Protein AF-A0A6N2SGM9-F1 (afdb_monomer_lite)

Secondary structure (DSSP, 8-state):
------EEEEEEEEEEEEEESS--TTT---PPEEEEEEEEEEEETTEEEEEEEEEEEEE-TTT--EEEEPHHHHHHHHHHSEEE--GGGEEE---

pLDDT: mean 77.52, std 10.71, range [39.56, 89.25]

Foldseek 3Di:
DDPPPQKDKDKDKDWQAWEFAEADPQPRDRDTWTKIWIWIFIGGNNDRDDIDDTWIWTADPPRRFIWTADPVQSVVCNVVRYHYDYPVRTHGPDD

InterPro domains:
  IPR031493 Zinc-ribbon 15 [PF17032] (23-70)

Organism: NCBI:txid905011

Radius of gyration: 16.23 Å; chains: 1; bounding box: 55×32×27 Å

Structure (mmCIF, N/CA/C/O backbone):
data_AF-A0A6N2SGM9-F1
#
_entry.id   AF-A0A6N2SGM9-F1
#
loop_
_atom_site.group_PDB
_atom_site.id
_atom_site.type_symbol
_atom_site.label_atom_id
_atom_site.label_alt_id
_atom_site.label_comp_id
_atom_site.label_asym_id
_atom_site.label_entity_id
_atom_site.label_seq_id
_atom_site.pdbx_PDB_ins_code
_atom_site.Cartn_x
_atom_site.Cartn_y
_atom_site.Cartn_z
_atom_site.occupancy
_atom_site.B_iso_or_equiv
_atom_site.auth_seq_id
_atom_site.auth_comp_id
_atom_site.auth_asym_id
_atom_site.auth_atom_id
_atom_site.pdbx_PDB_model_num
ATOM 1 N N . MET A 1 1 ? -37.098 18.667 -9.576 1.00 39.56 1 MET A N 1
ATOM 2 C CA . MET A 1 1 ? -36.950 17.284 -10.071 1.00 39.56 1 MET A CA 1
ATOM 3 C C . MET A 1 1 ? -35.619 16.747 -9.564 1.00 39.56 1 MET A C 1
ATOM 5 O O . MET A 1 1 ? -34.597 17.334 -9.870 1.00 39.56 1 MET A O 1
ATOM 9 N N . PHE A 1 2 ? -35.697 15.735 -8.695 1.00 40.59 2 PHE A N 1
ATOM 10 C CA . PHE A 1 2 ? -34.663 14.783 -8.260 1.00 40.59 2 PHE A CA 1
ATOM 11 C C . PHE A 1 2 ? -33.233 15.295 -7.977 1.00 40.59 2 PHE A C 1
ATOM 13 O O . PHE A 1 2 ? -32.367 15.321 -8.843 1.00 40.59 2 PHE A O 1
ATOM 20 N N . PHE A 1 3 ? -32.980 15.572 -6.691 1.00 48.12 3 PHE A N 1
ATOM 21 C CA . PHE A 1 3 ? -31.664 15.685 -6.043 1.00 48.12 3 PHE A CA 1
ATOM 22 C C . PHE A 1 3 ? -30.930 14.324 -6.000 1.00 48.12 3 PHE A C 1
ATOM 24 O O . PHE A 1 3 ? -30.633 13.789 -4.935 1.00 48.12 3 PHE A O 1
ATOM 31 N N . VAL A 1 4 ? -30.654 13.727 -7.158 1.00 54.41 4 VAL A N 1
ATOM 32 C CA . VAL A 1 4 ? -29.860 12.493 -7.275 1.00 54.41 4 VAL A CA 1
ATOM 33 C C . VAL A 1 4 ? -28.502 12.882 -7.856 1.00 54.41 4 VAL A C 1
ATOM 35 O O . VAL A 1 4 ? -28.267 12.731 -9.047 1.00 54.41 4 VAL A O 1
ATOM 38 N N . GLY A 1 5 ? -27.632 13.494 -7.045 1.00 55.16 5 GLY A N 1
ATOM 39 C CA . GLY A 1 5 ? -26.340 13.973 -7.565 1.00 55.16 5 GLY A CA 1
ATOM 40 C C . GLY A 1 5 ? -25.312 14.517 -6.572 1.00 55.16 5 GLY A C 1
ATOM 41 O O . GLY A 1 5 ? -24.326 15.090 -7.009 1.00 55.16 5 GLY A O 1
ATOM 42 N N . LEU A 1 6 ? -25.505 14.380 -5.255 1.00 65.00 6 LEU A N 1
ATOM 43 C CA . LEU A 1 6 ? -24.595 14.984 -4.263 1.00 65.00 6 LEU A CA 1
ATOM 44 C C . LEU A 1 6 ? -23.697 13.987 -3.523 1.00 65.00 6 LEU A C 1
ATOM 46 O O . LEU A 1 6 ? -22.991 14.381 -2.598 1.00 65.00 6 LEU A O 1
ATOM 50 N N . ALA A 1 7 ? -23.716 12.718 -3.928 1.00 62.81 7 ALA A N 1
ATOM 51 C CA . ALA A 1 7 ? -22.784 11.694 -3.472 1.00 62.81 7 ALA A CA 1
ATOM 52 C C . ALA A 1 7 ? -21.666 11.519 -4.508 1.00 62.81 7 ALA A C 1
ATOM 54 O O . ALA A 1 7 ? -21.944 11.157 -5.650 1.00 62.81 7 ALA A O 1
ATOM 55 N N . GLY A 1 8 ? -20.420 11.766 -4.108 1.00 69.56 8 GLY A N 1
ATOM 56 C CA . GLY A 1 8 ? -19.219 11.545 -4.910 1.00 69.56 8 GLY A CA 1
ATOM 57 C C . GLY A 1 8 ? -18.256 10.593 -4.204 1.00 69.56 8 GLY A C 1
ATOM 58 O O . GLY A 1 8 ? -18.129 10.618 -2.978 1.00 69.56 8 GLY A O 1
ATOM 59 N N . ILE A 1 9 ? -17.582 9.746 -4.979 1.00 78.38 9 ILE A N 1
ATOM 60 C CA . ILE A 1 9 ? -16.465 8.925 -4.505 1.00 78.38 9 ILE A CA 1
ATOM 61 C C . ILE A 1 9 ? -15.193 9.578 -5.031 1.00 78.38 9 ILE A C 1
ATOM 63 O O . ILE A 1 9 ? -15.024 9.681 -6.243 1.00 78.38 9 ILE A O 1
ATOM 67 N N . ASP A 1 10 ? -14.323 10.012 -4.126 1.00 79.81 10 ASP A N 1
ATOM 68 C CA . ASP A 1 10 ? -13.014 10.563 -4.470 1.00 79.81 10 ASP A CA 1
ATOM 69 C C . ASP A 1 10 ? -11.926 9.544 -4.131 1.00 79.81 10 ASP A C 1
ATOM 71 O O . ASP A 1 10 ? -11.906 9.011 -3.020 1.00 79.81 10 ASP A O 1
ATOM 75 N N . GLY A 1 11 ? -11.061 9.234 -5.095 1.00 82.25 11 GLY A N 1
ATOM 76 C CA . GLY A 1 11 ? -9.917 8.348 -4.896 1.00 82.25 11 GLY A CA 1
ATOM 77 C C . GLY A 1 11 ? -8.679 9.171 -4.578 1.00 82.25 11 GLY A C 1
ATOM 78 O O . GLY A 1 11 ? -8.181 9.890 -5.444 1.00 82.25 11 GLY A O 1
ATOM 79 N N . LYS A 1 12 ? -8.155 9.042 -3.359 1.00 83.25 12 LYS A N 1
ATOM 80 C CA . LYS A 1 12 ? -6.974 9.776 -2.911 1.00 83.25 12 LYS A CA 1
ATOM 81 C C . LYS A 1 12 ? -5.786 8.845 -2.712 1.00 83.25 12 LYS A C 1
ATOM 83 O O . LYS A 1 12 ? -5.927 7.739 -2.195 1.00 83.25 12 LYS A O 1
ATOM 88 N N . VAL A 1 13 ? -4.607 9.325 -3.109 1.00 87.38 13 VAL A N 1
ATOM 89 C CA . VAL A 1 13 ? -3.327 8.640 -2.918 1.00 87.38 13 VAL A CA 1
ATOM 90 C C . VAL A 1 13 ? -2.453 9.485 -2.002 1.00 87.38 13 VAL A C 1
ATOM 92 O O . VAL A 1 13 ? -2.108 10.610 -2.351 1.00 87.38 13 VAL A O 1
ATOM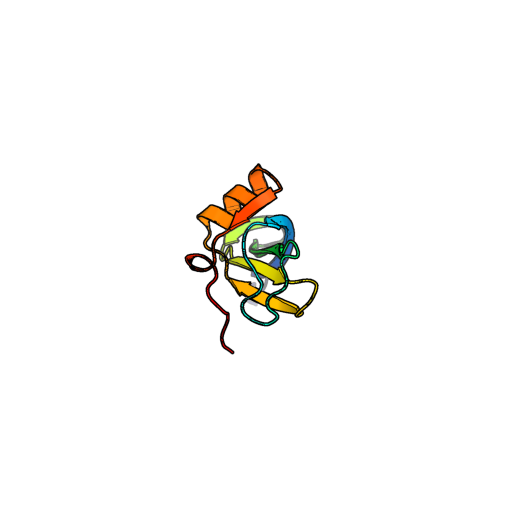 95 N N . ASP A 1 14 ? -2.096 8.945 -0.842 1.00 86.12 14 ASP A N 1
ATOM 96 C CA . ASP A 1 14 ? -1.170 9.569 0.101 1.00 86.12 14 ASP A CA 1
ATOM 97 C C . ASP A 1 14 ? 0.111 8.732 0.202 1.00 86.12 14 ASP A C 1
ATOM 99 O O . ASP A 1 14 ? 0.087 7.502 0.141 1.00 86.12 14 ASP A O 1
ATOM 103 N N . TYR A 1 15 ? 1.255 9.398 0.334 1.00 85.88 15 TYR A N 1
ATOM 104 C CA . TYR A 1 15 ? 2.533 8.730 0.558 1.00 85.88 15 TYR A CA 1
ATOM 105 C C . TYR A 1 15 ? 2.689 8.379 2.038 1.00 85.88 15 TYR A C 1
ATOM 107 O O . TYR A 1 15 ? 2.570 9.255 2.893 1.00 85.88 15 TYR A O 1
ATOM 115 N N . CYS A 1 16 ? 2.975 7.113 2.335 1.00 82.62 16 CYS A N 1
ATOM 116 C CA . CYS A 1 16 ? 2.963 6.595 3.705 1.00 82.62 16 CYS A CA 1
ATOM 117 C C . CYS A 1 16 ? 4.353 6.336 4.262 1.00 82.62 16 CYS A C 1
ATOM 119 O O . CYS A 1 16 ? 4.545 6.413 5.468 1.00 82.62 16 CYS A O 1
ATOM 121 N N . GLY A 1 17 ? 5.327 6.047 3.402 1.00 87.12 17 GLY A N 1
ATOM 122 C CA . GLY A 1 17 ? 6.677 5.761 3.855 1.00 87.12 17 GLY A CA 1
ATOM 123 C C . GLY A 1 17 ? 7.450 4.886 2.889 1.00 87.12 17 GLY A C 1
ATOM 124 O O . GLY A 1 17 ? 7.127 4.780 1.704 1.00 87.12 17 GLY A O 1
ATOM 125 N N . ILE A 1 18 ? 8.493 4.257 3.417 1.00 87.06 18 ILE A N 1
ATOM 126 C CA . ILE A 1 18 ? 9.369 3.363 2.666 1.00 87.06 18 ILE A CA 1
ATOM 127 C C . ILE A 1 18 ? 9.356 1.959 3.253 1.00 87.06 18 ILE A C 1
ATOM 129 O O . ILE A 1 18 ? 9.452 1.767 4.461 1.00 87.06 18 ILE A O 1
ATOM 133 N N . ALA A 1 19 ? 9.310 0.959 2.386 1.00 83.81 19 ALA A N 1
ATOM 134 C CA . ALA A 1 19 ? 9.429 -0.431 2.778 1.00 83.81 19 ALA A CA 1
ATOM 135 C C . ALA A 1 19 ? 10.789 -0.987 2.337 1.00 83.81 19 ALA A C 1
ATOM 137 O O . ALA A 1 19 ? 11.174 -0.891 1.173 1.00 83.81 19 ALA A O 1
ATOM 138 N N . LYS A 1 20 ? 11.555 -1.529 3.281 1.00 82.62 20 LYS A N 1
ATOM 139 C CA . LYS A 1 20 ? 12.904 -2.081 3.082 1.00 82.62 20 LYS A CA 1
ATOM 140 C C . LYS A 1 20 ? 12.903 -3.579 3.382 1.00 82.62 20 LYS A C 1
ATOM 142 O O . LYS A 1 20 ? 11.943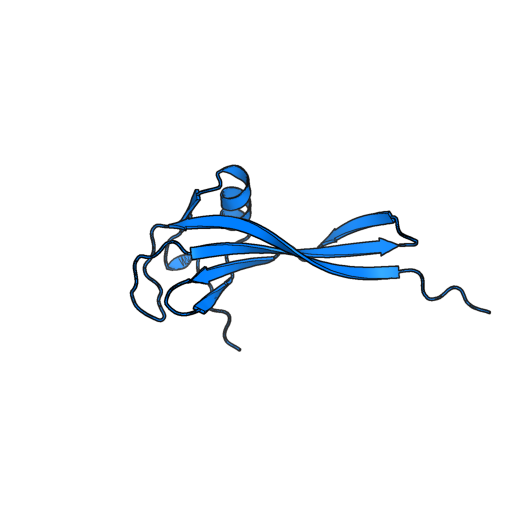 -4.101 3.930 1.00 82.62 20 LYS A O 1
ATOM 147 N N . GLY A 1 21 ? 13.985 -4.274 3.046 1.00 75.94 21 GLY A N 1
ATOM 148 C CA . GLY A 1 21 ? 14.207 -5.652 3.505 1.00 75.94 21 GLY A CA 1
ATOM 149 C C . GLY A 1 21 ? 13.884 -6.765 2.508 1.00 75.94 21 GLY A C 1
ATOM 150 O O . GLY A 1 21 ? 14.198 -7.917 2.793 1.00 75.94 21 GLY A O 1
ATOM 151 N N . CYS A 1 22 ? 13.361 -6.453 1.318 1.00 77.50 22 CYS A N 1
ATOM 152 C CA . CYS A 1 22 ? 13.230 -7.427 0.232 1.00 77.50 22 CYS A CA 1
ATOM 153 C C . CYS A 1 22 ? 13.869 -6.929 -1.069 1.00 77.50 22 CYS A C 1
ATOM 155 O O . CYS A 1 22 ? 13.960 -5.728 -1.312 1.00 77.50 22 CYS A O 1
ATOM 157 N N . SER A 1 23 ? 14.291 -7.856 -1.929 1.00 78.38 23 SER A N 1
ATOM 158 C CA . SER A 1 23 ? 14.704 -7.542 -3.299 1.00 78.38 23 SER A CA 1
ATOM 159 C C . SER A 1 23 ? 13.487 -7.458 -4.235 1.00 78.38 23 SER A C 1
ATOM 161 O O . SER A 1 23 ? 12.568 -8.269 -4.106 1.00 78.38 23 SER A O 1
ATOM 163 N N . CYS A 1 24 ? 13.461 -6.502 -5.183 1.00 77.12 24 CYS A N 1
ATOM 164 C CA . CYS A 1 24 ? 12.407 -6.409 -6.219 1.00 77.12 24 CYS A CA 1
ATOM 165 C C . CYS A 1 24 ? 12.331 -7.745 -6.966 1.00 77.12 24 CYS A C 1
ATOM 167 O O . CYS A 1 24 ? 13.307 -8.106 -7.619 1.00 77.12 24 CYS A O 1
ATOM 169 N N . PRO A 1 25 ? 11.205 -8.485 -6.936 1.00 71.88 25 PRO A N 1
ATOM 170 C CA . PRO A 1 25 ? 11.100 -9.715 -7.713 1.00 71.88 25 PRO A CA 1
ATOM 171 C C . PRO A 1 25 ? 11.166 -9.457 -9.228 1.00 71.88 25 PRO A C 1
ATOM 173 O O . PRO A 1 25 ? 11.491 -10.380 -9.966 1.00 71.88 25 PRO A O 1
ATOM 176 N N . GLY A 1 26 ? 10.917 -8.219 -9.679 1.00 75.62 26 GLY A N 1
ATOM 177 C CA . GLY A 1 26 ? 11.062 -7.797 -11.075 1.00 75.62 26 GLY A CA 1
ATOM 178 C C . GLY A 1 26 ? 12.492 -7.461 -11.535 1.00 75.62 26 GLY A C 1
ATOM 179 O O . GLY A 1 26 ? 12.822 -7.763 -12.674 1.00 75.62 26 GLY A O 1
ATOM 180 N N . CYS A 1 27 ? 13.351 -6.857 -10.699 1.00 79.81 27 CYS A N 1
ATOM 181 C CA . CYS A 1 27 ? 14.719 -6.462 -11.105 1.00 79.81 27 CYS A CA 1
ATOM 182 C C . CYS A 1 27 ? 15.855 -6.955 -10.200 1.00 79.81 27 CYS A C 1
ATOM 184 O O . CYS A 1 27 ? 17.017 -6.700 -10.492 1.00 79.81 27 CYS A O 1
ATOM 186 N N . GLY A 1 28 ? 15.549 -7.611 -9.083 1.00 75.81 28 GLY A N 1
ATOM 187 C CA . GLY A 1 28 ? 16.529 -8.073 -8.098 1.00 75.81 28 GLY A CA 1
ATOM 188 C C . GLY A 1 28 ? 17.159 -6.976 -7.231 1.00 75.81 28 GLY A C 1
ATOM 189 O O . GLY A 1 28 ? 17.931 -7.298 -6.332 1.00 75.81 28 GLY A O 1
ATOM 190 N N . GLY A 1 29 ? 16.833 -5.697 -7.451 1.00 77.44 29 GLY A N 1
ATOM 191 C CA . GLY A 1 29 ? 17.391 -4.575 -6.691 1.00 77.44 29 GLY A CA 1
ATOM 192 C C . GLY A 1 29 ? 16.976 -4.576 -5.215 1.00 77.44 29 GLY A C 1
ATOM 193 O O . GLY A 1 29 ? 15.848 -4.942 -4.891 1.00 77.44 29 GLY A O 1
ATOM 194 N N . GLN A 1 30 ? 17.878 -4.143 -4.327 1.00 77.06 30 GLN A N 1
ATOM 195 C CA . GLN A 1 30 ? 17.658 -4.018 -2.873 1.00 77.06 30 GLN A CA 1
ATOM 196 C C . GLN A 1 30 ? 17.189 -2.611 -2.449 1.00 77.06 30 GLN A C 1
ATOM 198 O O . GLN A 1 30 ? 17.288 -2.234 -1.280 1.00 77.06 30 GLN A O 1
ATOM 203 N N . SER A 1 31 ? 16.714 -1.800 -3.396 1.00 79.56 31 SER A N 1
ATOM 204 C CA . SER A 1 31 ? 16.244 -0.445 -3.110 1.00 79.56 31 SER A CA 1
ATOM 205 C C . SER A 1 31 ? 14.996 -0.448 -2.215 1.00 79.56 31 SER A C 1
ATOM 207 O O . SER A 1 31 ? 14.135 -1.312 -2.399 1.00 79.56 31 SER A O 1
ATOM 209 N N . PRO A 1 32 ? 14.836 0.547 -1.321 1.00 82.31 32 PRO A N 1
ATOM 210 C CA . PRO A 1 32 ? 13.582 0.757 -0.603 1.00 82.31 32 PRO A CA 1
ATOM 211 C C . PRO A 1 32 ? 12.422 0.970 -1.582 1.00 82.31 32 PRO A C 1
ATOM 213 O O . PRO A 1 32 ? 12.538 1.738 -2.536 1.00 82.31 32 PRO A O 1
ATOM 216 N N . PHE A 1 33 ? 11.296 0.317 -1.327 1.00 85.50 33 PHE A N 1
ATOM 217 C CA . PHE A 1 33 ? 10.042 0.537 -2.036 1.00 85.50 33 PHE A CA 1
ATOM 218 C C . PHE A 1 33 ? 9.334 1.752 -1.451 1.00 85.50 33 PHE A C 1
ATOM 220 O O . PHE A 1 33 ? 9.322 1.946 -0.239 1.00 85.50 33 PHE A O 1
ATOM 227 N N . HIS A 1 34 ? 8.709 2.546 -2.305 1.00 88.81 34 HIS A N 1
ATOM 228 C CA . HIS A 1 34 ? 7.847 3.649 -1.912 1.00 88.81 34 HIS A CA 1
ATOM 229 C C . HIS A 1 34 ? 6.441 3.122 -1.641 1.00 88.81 34 HIS A C 1
ATOM 231 O O . HIS A 1 34 ? 5.813 2.559 -2.534 1.00 88.81 34 HIS A O 1
ATOM 237 N N . VAL A 1 35 ? 5.946 3.291 -0.417 1.00 89.06 35 VAL A N 1
ATOM 238 C CA . VAL A 1 35 ? 4.603 2.855 -0.024 1.00 89.06 35 VAL A CA 1
ATOM 239 C C . VAL A 1 35 ? 3.639 4.025 -0.151 1.00 89.06 35 VAL A C 1
ATOM 241 O O . VAL A 1 35 ? 3.836 5.086 0.442 1.00 89.06 35 VAL A O 1
ATOM 244 N N . SER A 1 36 ? 2.576 3.807 -0.913 1.00 88.19 36 SER A N 1
ATOM 245 C CA . SER A 1 36 ? 1.469 4.737 -1.097 1.00 88.19 36 SER A CA 1
ATOM 246 C C . SER A 1 36 ? 0.167 4.089 -0.637 1.00 88.19 36 SER A C 1
ATOM 248 O O . SER A 1 36 ? -0.102 2.931 -0.950 1.00 88.19 36 SER A O 1
ATOM 250 N N . LYS A 1 37 ? -0.641 4.827 0.115 1.00 89.25 37 LYS A N 1
ATOM 251 C CA . LYS A 1 37 ? -1.994 4.439 0.502 1.00 89.25 37 LYS A CA 1
ATOM 252 C C . LYS A 1 37 ? -2.967 5.045 -0.485 1.00 89.25 37 LYS A C 1
ATOM 254 O O . LYS A 1 37 ? -3.043 6.263 -0.620 1.00 89.25 37 LYS A O 1
ATOM 259 N N . GLN A 1 38 ? -3.741 4.193 -1.127 1.00 88.06 38 GLN A N 1
ATOM 260 C CA . GLN A 1 38 ? -4.887 4.579 -1.927 1.00 88.06 38 GLN A CA 1
ATOM 261 C C . GLN A 1 38 ? -6.139 4.334 -1.098 1.00 88.06 38 GLN A C 1
ATOM 263 O O . GLN A 1 38 ? -6.286 3.279 -0.487 1.00 88.06 38 GLN A O 1
ATOM 268 N N . TYR A 1 39 ? -7.022 5.316 -1.019 1.00 87.19 39 TYR A N 1
ATOM 269 C CA . TYR A 1 39 ? -8.289 5.163 -0.322 1.00 87.19 39 TYR A CA 1
ATOM 270 C C . TYR A 1 39 ? -9.362 5.982 -0.996 1.00 87.19 39 TYR A C 1
ATOM 272 O O . TYR A 1 39 ? -9.109 7.067 -1.519 1.00 87.19 39 TYR A O 1
ATOM 280 N N . ASN A 1 40 ? -10.582 5.474 -0.907 1.00 85.00 40 ASN A N 1
ATOM 281 C CA . ASN A 1 40 ? -11.736 6.181 -1.404 1.00 85.00 40 ASN A CA 1
ATOM 282 C C . ASN A 1 40 ? -12.411 6.918 -0.249 1.00 85.00 40 ASN A C 1
ATOM 284 O O . ASN A 1 40 ? -12.694 6.351 0.809 1.00 85.00 40 ASN A O 1
ATOM 288 N N . CYS A 1 41 ? -12.672 8.202 -0.445 1.00 82.44 41 CYS A N 1
ATOM 289 C CA . CYS A 1 41 ? -13.467 9.026 0.449 1.00 82.44 41 CYS A CA 1
ATOM 290 C C . CYS A 1 41 ? -14.864 9.197 -0.131 1.00 82.44 41 CYS A C 1
ATOM 292 O O . CYS A 1 41 ? -15.028 9.643 -1.266 1.00 82.44 41 CYS A O 1
ATOM 294 N N . PHE A 1 42 ? -15.883 8.871 0.662 1.00 81.00 42 PHE A N 1
ATOM 295 C CA . PHE A 1 42 ? -17.264 9.140 0.288 1.00 81.00 42 PHE A CA 1
ATOM 296 C C . PHE A 1 42 ? -17.602 10.555 0.728 1.00 81.00 42 PHE A C 1
ATOM 298 O O . PHE A 1 42 ? -17.645 10.837 1.930 1.00 81.00 42 PHE A O 1
ATOM 305 N N . HIS A 1 43 ? -17.842 11.432 -0.235 1.00 73.25 43 HIS A N 1
ATOM 306 C CA . HIS A 1 43 ? -18.288 12.791 0.015 1.00 73.25 43 HIS A CA 1
ATOM 307 C C . HIS A 1 43 ? -19.777 12.885 -0.293 1.00 73.25 43 HIS A C 1
ATOM 309 O O . HIS A 1 43 ? -20.201 12.631 -1.418 1.00 73.25 43 HIS A O 1
ATOM 315 N N . LEU A 1 44 ? -20.573 13.269 0.704 1.00 75.25 44 LEU A N 1
ATOM 316 C CA . LEU A 1 44 ? -21.982 13.594 0.514 1.00 75.25 44 LEU A CA 1
ATOM 317 C C . LEU A 1 44 ? -22.152 15.076 0.817 1.00 75.25 44 LEU A C 1
ATOM 319 O O . LEU A 1 44 ? -21.848 15.506 1.930 1.00 75.25 44 LEU A O 1
ATOM 323 N N . PHE A 1 45 ? -22.611 15.861 -0.160 1.00 71.50 45 PHE A N 1
ATOM 324 C CA . PHE A 1 45 ? -22.864 17.292 0.047 1.00 71.50 45 PHE A CA 1
ATOM 325 C C . PHE A 1 45 ? -21.633 18.041 0.609 1.00 71.50 45 PHE A C 1
ATOM 327 O O . PHE A 1 45 ? -21.776 18.890 1.482 1.00 71.50 45 PHE A O 1
ATOM 334 N N . PHE A 1 46 ? -20.421 17.721 0.130 1.00 63.44 46 PHE A N 1
ATOM 335 C CA . PHE A 1 46 ? -19.129 18.286 0.577 1.00 63.44 46 PHE A CA 1
ATOM 336 C C . PHE A 1 46 ? -18.530 17.758 1.898 1.00 63.44 46 PHE A C 1
ATOM 338 O O . PHE A 1 46 ? -17.335 17.961 2.116 1.00 63.44 46 PHE A O 1
ATOM 345 N N . LEU A 1 47 ? -19.262 17.041 2.758 1.00 68.19 47 LEU A N 1
ATOM 346 C CA . LEU A 1 47 ? -18.680 16.484 3.991 1.00 68.19 47 LEU A CA 1
ATOM 347 C C . LEU A 1 47 ? -18.079 15.083 3.735 1.00 68.19 47 LEU A C 1
ATOM 349 O O . LEU A 1 47 ? -18.798 14.208 3.241 1.00 68.19 47 LEU A O 1
ATOM 353 N N . PRO A 1 48 ? -16.789 14.833 4.064 1.00 65.25 48 PRO A N 1
ATOM 354 C CA . PRO A 1 48 ? -16.213 13.489 4.019 1.00 65.25 48 PRO A CA 1
ATOM 355 C C . PRO A 1 48 ? -16.885 12.620 5.085 1.00 65.25 48 PRO A C 1
ATOM 357 O O . PRO A 1 48 ? -16.647 12.796 6.277 1.00 65.25 48 PRO A O 1
ATOM 360 N N . LEU A 1 49 ? -17.735 11.683 4.667 1.00 73.19 49 LEU A N 1
ATOM 361 C CA . LEU A 1 49 ? -18.468 10.821 5.595 1.00 73.19 49 LEU A CA 1
ATOM 362 C C . LEU A 1 49 ? -17.624 9.635 6.050 1.00 73.19 49 LEU A C 1
ATOM 364 O O . LEU A 1 49 ? -17.607 9.294 7.232 1.00 73.19 49 LEU A O 1
ATOM 368 N N . LYS A 1 50 ? -16.945 8.964 5.114 1.00 76.25 50 LYS A N 1
ATOM 369 C CA . LYS A 1 50 ? -16.209 7.738 5.433 1.00 76.25 50 LYS A CA 1
ATOM 370 C C . LYS A 1 50 ? -15.099 7.456 4.429 1.00 76.25 50 LYS A C 1
ATOM 372 O O . LYS A 1 50 ? -15.295 7.629 3.228 1.00 76.25 50 LYS A O 1
ATOM 377 N N . LYS A 1 51 ? -13.955 6.986 4.937 1.00 80.31 51 LYS A N 1
ATOM 378 C CA . LYS A 1 51 ? -12.863 6.406 4.144 1.00 80.31 51 LYS A CA 1
ATOM 379 C C . LYS A 1 51 ? -13.104 4.902 4.013 1.00 80.31 51 LYS A C 1
ATOM 381 O O . LYS A 1 51 ? -13.359 4.242 5.019 1.00 80.31 51 LYS A O 1
ATOM 386 N N . PHE A 1 52 ? -13.062 4.372 2.800 1.00 79.62 52 PHE A N 1
ATOM 387 C CA . PHE A 1 52 ? -13.316 2.966 2.481 1.00 79.62 52 PHE A CA 1
ATOM 388 C C . PHE A 1 52 ? -12.428 2.539 1.298 1.00 79.62 52 PHE A C 1
ATOM 390 O O . PHE A 1 52 ? -11.841 3.395 0.644 1.00 79.62 52 PHE A O 1
ATOM 397 N N . HIS A 1 53 ? -12.261 1.233 1.060 1.00 82.06 53 HIS A N 1
ATOM 398 C CA . HIS A 1 53 ? -11.282 0.698 0.091 1.00 82.06 53 HIS A CA 1
ATOM 399 C C . HIS A 1 53 ? -9.853 1.212 0.318 1.00 82.06 53 HIS A C 1
ATOM 401 O O . HIS A 1 53 ? -9.265 1.842 -0.553 1.00 82.06 53 HIS A O 1
ATOM 407 N N . ILE A 1 54 ? -9.298 0.984 1.510 1.00 83.44 54 ILE A N 1
ATOM 408 C CA . ILE A 1 54 ? -7.895 1.318 1.775 1.00 83.44 54 ILE A CA 1
ATOM 409 C C . ILE A 1 54 ? -7.020 0.211 1.183 1.00 83.44 54 ILE A C 1
ATOM 411 O O . ILE A 1 54 ? -7.060 -0.922 1.659 1.00 83.44 54 ILE A O 1
ATOM 415 N N . HIS A 1 55 ? -6.223 0.558 0.181 1.00 87.50 55 HIS A N 1
ATOM 416 C CA . HIS A 1 55 ? -5.232 -0.305 -0.449 1.00 87.50 55 HIS A CA 1
ATOM 417 C C . HIS A 1 55 ? -3.843 0.298 -0.261 1.00 87.50 55 HIS A C 1
ATOM 419 O O . HIS A 1 55 ? -3.657 1.510 -0.371 1.00 87.50 55 HIS A O 1
ATOM 425 N N . TYR A 1 56 ? -2.852 -0.546 0.004 1.00 87.56 56 TYR A N 1
ATOM 426 C CA . TYR A 1 56 ? -1.463 -0.119 0.120 1.00 87.56 56 TYR A CA 1
ATOM 427 C C . TYR A 1 56 ? -0.692 -0.625 -1.093 1.00 87.56 56 TYR A C 1
ATOM 429 O O . TYR A 1 56 ? -0.583 -1.828 -1.314 1.00 87.56 56 TYR A O 1
ATOM 437 N N . ALA A 1 57 ? -0.162 0.298 -1.886 1.00 87.44 57 ALA A N 1
ATOM 438 C CA . ALA A 1 57 ? 0.641 0.003 -3.060 1.00 87.44 57 ALA A CA 1
ATOM 439 C C . ALA A 1 57 ? 2.108 0.334 -2.778 1.00 87.44 57 ALA A C 1
ATOM 441 O O . ALA A 1 57 ? 2.453 1.477 -2.469 1.00 87.44 57 ALA A O 1
ATOM 442 N N . ALA A 1 58 ? 2.976 -0.664 -2.913 1.00 86.94 58 ALA A N 1
ATOM 443 C CA . ALA A 1 58 ? 4.419 -0.517 -2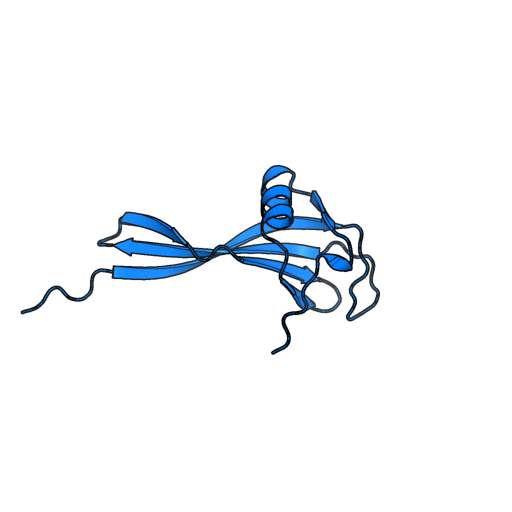.843 1.00 86.94 58 ALA A CA 1
ATOM 444 C C . ALA A 1 58 ? 5.007 -0.451 -4.256 1.00 86.94 58 ALA A C 1
ATOM 446 O O . ALA A 1 58 ? 4.911 -1.401 -5.032 1.00 86.94 58 ALA A O 1
ATOM 447 N N . VAL A 1 59 ? 5.636 0.673 -4.584 1.00 87.38 59 VAL A N 1
ATOM 448 C CA . VAL A 1 59 ? 6.250 0.933 -5.886 1.00 87.38 59 VAL A CA 1
ATOM 449 C C . VAL A 1 59 ? 7.761 0.894 -5.746 1.00 87.38 59 VAL A C 1
ATOM 451 O O . VAL A 1 59 ? 8.346 1.585 -4.912 1.00 87.38 59 VAL A O 1
ATOM 454 N N . CYS A 1 60 ? 8.422 0.094 -6.573 1.00 84.94 60 CYS A N 1
ATOM 455 C CA . CYS A 1 60 ? 9.877 0.082 -6.591 1.00 84.94 60 CYS A CA 1
ATOM 456 C C . CYS A 1 60 ? 10.428 1.219 -7.471 1.00 84.94 60 CYS A C 1
ATOM 458 O O . CYS A 1 60 ? 10.053 1.291 -8.643 1.00 84.94 60 CYS A O 1
ATOM 460 N N . PRO A 1 61 ? 11.368 2.048 -6.983 1.00 83.62 61 PRO A N 1
ATOM 461 C CA . PRO A 1 61 ? 11.940 3.142 -7.772 1.00 83.62 61 PRO A CA 1
ATOM 462 C C . PRO A 1 61 ? 12.824 2.668 -8.939 1.00 83.62 61 PRO A C 1
ATOM 464 O O . PRO A 1 61 ? 12.947 3.378 -9.928 1.00 83.62 61 PRO A O 1
ATOM 467 N N . GLN A 1 62 ? 13.425 1.472 -8.860 1.00 83.44 62 GLN A N 1
ATOM 468 C CA . GLN A 1 62 ? 14.288 0.940 -9.929 1.00 83.44 62 GLN A CA 1
ATOM 469 C C . GLN A 1 62 ? 13.509 0.302 -11.084 1.00 83.44 62 GLN A C 1
ATOM 471 O O . GLN A 1 62 ? 13.830 0.526 -12.245 1.00 83.44 62 GLN A O 1
ATOM 476 N N . CYS A 1 63 ? 12.539 -0.557 -10.766 1.00 83.50 63 CYS A N 1
ATOM 477 C CA . CYS A 1 63 ? 11.808 -1.371 -11.745 1.00 83.50 63 CYS A CA 1
ATOM 478 C C . CYS A 1 63 ? 10.425 -0.789 -12.091 1.00 83.50 63 CYS A C 1
ATOM 480 O O . CYS A 1 63 ? 9.735 -1.364 -12.926 1.00 83.50 63 CYS A O 1
ATOM 482 N N . ALA A 1 64 ? 9.988 0.284 -11.412 1.00 83.88 64 ALA A N 1
ATOM 483 C CA . ALA A 1 64 ? 8.630 0.845 -11.476 1.00 83.88 64 ALA A CA 1
ATOM 484 C C . ALA A 1 64 ? 7.507 -0.199 -11.283 1.00 83.88 64 ALA A C 1
ATOM 486 O O . ALA A 1 64 ? 6.355 0.031 -11.645 1.00 83.88 64 ALA A O 1
ATOM 487 N N . SER A 1 65 ? 7.840 -1.362 -10.713 1.00 82.69 65 SER A N 1
ATOM 488 C CA . SER A 1 65 ? 6.872 -2.425 -10.460 1.00 82.69 65 SER A CA 1
ATOM 489 C C . SER A 1 65 ? 6.067 -2.108 -9.208 1.00 82.69 65 SER A C 1
ATOM 491 O O . SER A 1 65 ? 6.601 -1.586 -8.225 1.00 82.69 65 SER A O 1
ATOM 493 N N . ILE A 1 66 ? 4.775 -2.406 -9.293 1.00 85.88 66 ILE A N 1
ATOM 494 C CA . ILE A 1 66 ? 3.771 -2.088 -8.286 1.00 85.88 66 ILE A CA 1
ATOM 495 C C . ILE A 1 66 ? 3.347 -3.402 -7.638 1.00 85.88 66 ILE A C 1
ATOM 497 O O . ILE A 1 66 ? 2.945 -4.342 -8.326 1.00 85.88 66 ILE A O 1
ATOM 501 N N . TYR A 1 67 ? 3.439 -3.456 -6.318 1.00 84.38 67 TYR A N 1
ATOM 502 C CA . TYR A 1 67 ? 3.012 -4.590 -5.510 1.00 84.38 67 TYR A CA 1
ATOM 503 C C . TYR A 1 67 ? 1.924 -4.140 -4.557 1.00 84.38 67 TYR A C 1
ATOM 505 O O . TYR A 1 67 ? 1.989 -3.038 -4.010 1.00 84.38 67 TYR A O 1
ATOM 513 N N . GLU A 1 68 ? 0.939 -5.000 -4.346 1.00 84.12 68 GLU A N 1
ATOM 514 C CA . GLU A 1 68 ? -0.043 -4.782 -3.298 1.00 84.12 68 GLU A CA 1
ATOM 515 C C . GLU A 1 68 ? 0.541 -5.285 -1.979 1.00 84.12 68 GLU A C 1
ATOM 517 O O . GLU A 1 68 ? 1.092 -6.389 -1.895 1.00 84.12 68 GLU A O 1
ATOM 522 N N . LEU A 1 69 ? 0.480 -4.425 -0.969 1.00 84.94 69 LEU A N 1
ATOM 523 C CA . LEU A 1 69 ? 0.968 -4.690 0.370 1.00 84.94 69 LEU A CA 1
ATOM 524 C C . LEU A 1 69 ? -0.219 -5.020 1.269 1.00 84.94 69 LEU A C 1
ATOM 526 O O . LEU A 1 69 ? -1.243 -4.334 1.240 1.00 84.94 69 LEU A O 1
ATOM 530 N N . GLY A 1 70 ? -0.066 -6.051 2.101 1.00 82.00 70 GLY A N 1
ATOM 531 C CA . GLY A 1 70 ? -1.079 -6.393 3.096 1.00 82.00 70 GLY A CA 1
ATOM 532 C C . GLY A 1 70 ? -1.401 -5.201 4.016 1.00 82.00 70 GLY A C 1
ATOM 533 O O . GLY A 1 70 ? -0.492 -4.438 4.369 1.00 82.00 70 GLY A O 1
ATOM 534 N N . PRO A 1 71 ? -2.668 -5.036 4.440 1.00 79.62 71 PRO A N 1
ATOM 535 C CA . PRO A 1 71 ? -3.114 -3.870 5.206 1.00 79.62 71 PRO A CA 1
ATOM 5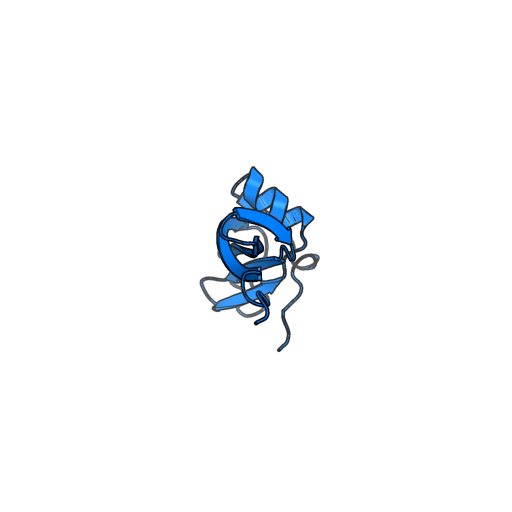36 C C . PRO A 1 71 ? -2.382 -3.710 6.544 1.00 79.62 71 PRO A C 1
ATOM 538 O O . PRO A 1 71 ? -2.162 -2.586 6.980 1.00 79.62 71 PRO A O 1
ATOM 541 N N . GLU A 1 72 ? -1.944 -4.809 7.165 1.00 81.56 72 GLU A N 1
ATOM 542 C CA . GLU A 1 72 ? -1.171 -4.778 8.413 1.00 81.56 72 GLU A CA 1
ATOM 543 C C . GLU A 1 72 ? 0.192 -4.098 8.226 1.00 81.56 72 GLU A C 1
ATOM 545 O O . GLU A 1 72 ? 0.545 -3.181 8.966 1.00 81.56 72 GLU A O 1
ATOM 550 N N . LYS A 1 73 ? 0.936 -4.486 7.182 1.00 82.06 73 LYS A N 1
ATOM 551 C CA . LYS A 1 73 ? 2.251 -3.898 6.881 1.00 82.06 73 LYS A CA 1
ATOM 552 C C . LYS A 1 73 ? 2.135 -2.478 6.347 1.00 82.06 73 LYS A C 1
ATOM 554 O O . LYS A 1 73 ? 2.994 -1.648 6.629 1.00 82.06 73 LYS A O 1
ATOM 559 N N . GLY A 1 74 ? 1.070 -2.193 5.600 1.00 81.81 74 GLY A N 1
ATOM 560 C CA . GLY A 1 74 ? 0.740 -0.844 5.156 1.00 81.81 74 GLY A CA 1
ATOM 561 C C . GLY A 1 74 ? 0.454 0.107 6.319 1.00 81.81 74 GLY A C 1
ATOM 562 O O . GLY A 1 74 ? 1.021 1.196 6.371 1.00 81.81 74 GLY A O 1
ATOM 563 N N . ALA A 1 75 ? -0.354 -0.323 7.292 1.00 82.25 75 ALA A N 1
ATOM 564 C CA . ALA A 1 75 ? -0.630 0.450 8.502 1.00 82.25 75 ALA A CA 1
ATOM 565 C C . ALA A 1 75 ? 0.634 0.654 9.351 1.00 82.25 75 ALA A C 1
ATOM 567 O O . ALA A 1 75 ? 0.865 1.746 9.868 1.00 82.25 75 ALA A O 1
ATOM 568 N N . GLN A 1 76 ? 1.492 -0.364 9.443 1.00 83.50 76 GLN A N 1
ATOM 569 C CA . GLN A 1 76 ? 2.779 -0.227 10.119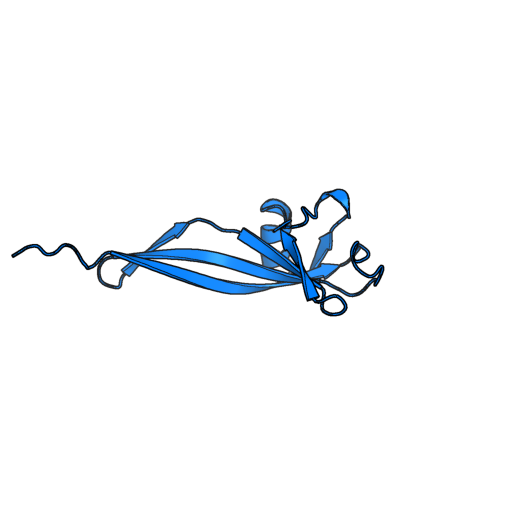 1.00 83.50 76 GLN A CA 1
ATOM 570 C C . GLN A 1 76 ? 3.699 0.769 9.390 1.00 83.50 76 GLN A C 1
ATOM 572 O O . GLN A 1 76 ? 4.390 1.552 10.035 1.00 83.50 76 GLN A O 1
ATOM 577 N N . ALA A 1 77 ? 3.660 0.806 8.051 1.00 84.69 77 ALA A N 1
ATOM 578 C CA . ALA A 1 77 ? 4.450 1.749 7.259 1.00 84.69 77 ALA A CA 1
ATOM 579 C C . ALA A 1 77 ? 3.988 3.190 7.473 1.00 84.69 77 ALA A C 1
ATOM 581 O O . ALA A 1 77 ? 4.821 4.087 7.489 1.00 84.69 77 ALA A O 1
ATOM 582 N N . GLU A 1 78 ? 2.692 3.404 7.702 1.00 81.19 78 GLU A N 1
ATOM 583 C CA . GLU A 1 78 ? 2.153 4.707 8.101 1.00 81.19 78 GLU A CA 1
ATOM 584 C C . GLU A 1 78 ? 2.570 5.124 9.509 1.00 81.19 78 GLU A C 1
ATOM 586 O O . GLU A 1 78 ? 2.850 6.299 9.735 1.00 81.19 78 GLU A O 1
ATOM 591 N N . ALA A 1 79 ? 2.586 4.186 10.458 1.00 83.88 79 ALA A N 1
ATOM 592 C CA . ALA A 1 79 ? 2.892 4.487 11.852 1.00 83.88 79 ALA A CA 1
ATOM 593 C C . ALA A 1 79 ? 4.391 4.736 12.083 1.00 83.88 79 ALA A C 1
ATOM 595 O O . ALA A 1 79 ? 4.765 5.671 12.788 1.00 83.88 79 ALA A O 1
ATOM 596 N N . GLU A 1 80 ? 5.246 3.900 11.491 1.00 80.56 80 GLU A N 1
ATOM 597 C CA . GLU A 1 80 ? 6.694 3.905 11.724 1.00 80.56 80 GLU A CA 1
ATOM 598 C C . GLU A 1 80 ? 7.476 4.617 10.603 1.00 80.56 80 GLU A C 1
ATOM 600 O O . GLU A 1 80 ? 8.658 4.921 10.763 1.00 80.56 80 GLU A O 1
ATOM 605 N N . GLY A 1 81 ? 6.856 4.883 9.445 1.00 78.62 81 GLY A N 1
ATOM 606 C CA . GLY A 1 81 ? 7.479 5.504 8.265 1.00 78.62 81 GLY A CA 1
ATOM 607 C C . GLY A 1 81 ? 8.459 4.595 7.506 1.00 78.62 81 GLY A C 1
ATOM 608 O O . GLY A 1 81 ? 8.695 4.788 6.307 1.00 78.62 81 GLY A O 1
ATOM 609 N N . VAL A 1 82 ? 9.018 3.585 8.178 1.00 82.44 82 VAL A N 1
ATOM 610 C CA . VAL A 1 82 ? 9.909 2.572 7.607 1.00 82.44 82 VAL A CA 1
ATOM 611 C C . VAL A 1 82 ? 9.466 1.188 8.064 1.00 82.44 82 VAL A C 1
ATOM 613 O O . VAL A 1 82 ? 9.505 0.902 9.252 1.00 82.44 82 VAL A O 1
ATOM 616 N N . VAL A 1 83 ? 9.113 0.302 7.130 1.00 84.81 83 VAL A N 1
ATOM 617 C CA . VAL A 1 83 ? 8.737 -1.087 7.458 1.00 84.81 83 VAL A CA 1
ATOM 618 C C . VAL A 1 83 ? 9.625 -2.093 6.762 1.00 84.81 83 VAL A C 1
ATOM 620 O O . VAL A 1 83 ? 10.028 -1.908 5.614 1.00 84.81 83 VAL A O 1
ATOM 623 N N . THR A 1 84 ? 9.911 -3.189 7.461 1.00 81.31 84 THR A N 1
ATOM 624 C CA . THR A 1 84 ? 10.625 -4.325 6.882 1.00 81.31 84 THR A CA 1
ATOM 625 C C . THR A 1 84 ? 9.625 -5.307 6.271 1.00 81.31 84 THR A C 1
ATOM 627 O O . THR A 1 84 ? 8.865 -5.974 6.975 1.00 81.31 84 THR A O 1
ATOM 630 N N . ILE A 1 85 ? 9.606 -5.389 4.944 1.00 80.31 85 ILE A N 1
ATOM 631 C CA . ILE A 1 85 ? 8.755 -6.308 4.180 1.00 80.31 85 ILE A CA 1
ATOM 632 C C . ILE A 1 85 ? 9.558 -7.514 3.701 1.00 80.31 85 ILE A C 1
ATOM 634 O O . ILE A 1 85 ? 10.736 -7.399 3.364 1.00 80.31 85 ILE A O 1
ATOM 638 N N . SER A 1 86 ? 8.913 -8.681 3.669 1.00 76.38 86 SER A N 1
ATOM 639 C CA . SER A 1 86 ? 9.484 -9.911 3.125 1.00 76.38 86 SER A CA 1
ATOM 640 C C .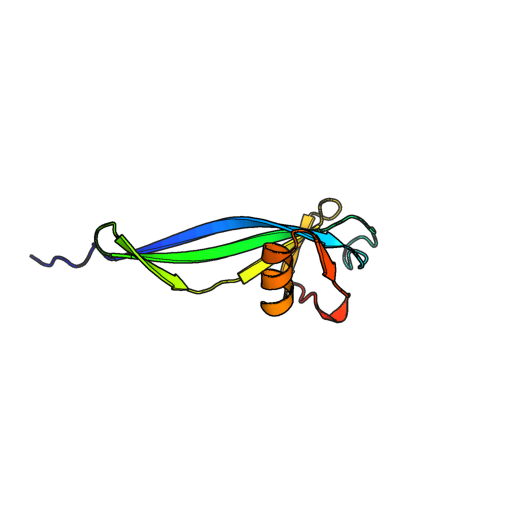 SER A 1 86 ? 8.832 -10.234 1.783 1.00 76.38 86 SER A C 1
ATOM 642 O O . SER A 1 86 ? 7.719 -9.798 1.502 1.00 76.38 86 SER A O 1
ATOM 644 N N . ARG A 1 87 ? 9.494 -11.051 0.957 1.00 66.38 87 ARG A N 1
ATOM 645 C CA . ARG A 1 87 ? 8.993 -11.432 -0.376 1.00 66.38 87 ARG A CA 1
ATOM 646 C C . ARG A 1 87 ? 7.617 -12.116 -0.343 1.00 66.38 87 ARG A C 1
ATOM 648 O O . ARG A 1 87 ? 6.918 -12.080 -1.346 1.00 66.38 87 ARG A O 1
ATOM 655 N N . MET A 1 88 ? 7.246 -12.731 0.782 1.00 65.50 88 MET A N 1
ATOM 656 C CA . MET A 1 88 ? 5.962 -13.422 0.952 1.00 65.50 88 MET A CA 1
ATOM 657 C C . MET A 1 88 ? 4.783 -12.459 1.125 1.00 65.50 88 MET A C 1
ATOM 659 O O . MET A 1 88 ? 3.648 -12.849 0.885 1.00 65.50 88 MET A O 1
ATOM 663 N N . ASP A 1 89 ? 5.049 -11.207 1.502 1.00 67.19 89 ASP A N 1
ATOM 664 C CA . ASP A 1 89 ? 4.009 -10.207 1.765 1.00 67.19 89 ASP A CA 1
ATOM 665 C C . ASP A 1 89 ? 3.664 -9.362 0.533 1.00 67.19 89 ASP A C 1
ATOM 667 O O . ASP A 1 89 ? 2.744 -8.547 0.585 1.00 67.19 89 ASP A O 1
ATOM 671 N N . LEU A 1 90 ? 4.431 -9.508 -0.554 1.00 67.44 90 LEU A N 1
ATOM 672 C CA . LEU A 1 90 ? 4.205 -8.783 -1.799 1.00 67.44 90 LEU A CA 1
ATOM 673 C C . LEU A 1 90 ? 3.331 -9.640 -2.707 1.00 67.44 90 LEU A C 1
ATOM 675 O O . LEU A 1 90 ? 3.805 -10.605 -3.311 1.00 67.44 90 LEU A O 1
ATOM 679 N N . ALA A 1 91 ? 2.070 -9.245 -2.855 1.00 71.56 91 ALA A N 1
ATOM 680 C CA . ALA A 1 91 ? 1.226 -9.773 -3.911 1.00 71.56 91 ALA A CA 1
ATOM 681 C C . ALA A 1 91 ? 1.517 -8.978 -5.198 1.00 71.56 91 ALA A C 1
ATOM 683 O O . ALA A 1 91 ? 1.296 -7.762 -5.234 1.00 71.56 91 ALA A O 1
ATOM 684 N N . PRO A 1 92 ? 2.056 -9.600 -6.263 1.00 68.50 92 PRO A N 1
ATOM 685 C CA . PRO A 1 92 ? 2.182 -8.911 -7.537 1.00 68.50 92 PRO A CA 1
ATOM 686 C C . PRO A 1 92 ? 0.780 -8.611 -8.072 1.00 68.50 92 PRO A C 1
ATOM 688 O O . PRO A 1 92 ? -0.004 -9.534 -8.298 1.00 68.50 92 PRO A O 1
ATOM 691 N N . ILE A 1 93 ? 0.485 -7.332 -8.324 1.00 69.06 93 ILE A N 1
ATOM 692 C CA . ILE A 1 93 ? -0.676 -6.948 -9.130 1.00 69.06 93 ILE A CA 1
ATOM 693 C C . ILE A 1 93 ? -0.387 -7.432 -10.554 1.00 69.06 93 ILE A C 1
ATOM 695 O O . ILE A 1 93 ? 0.337 -6.805 -11.330 1.00 69.06 93 ILE A O 1
ATOM 699 N N . ARG A 1 94 ? -0.884 -8.628 -10.876 1.00 52.41 94 ARG A N 1
ATOM 700 C CA . ARG A 1 94 ? -0.958 -9.113 -12.252 1.00 52.41 94 ARG A CA 1
ATOM 701 C C . ARG A 1 94 ? -2.148 -8.414 -12.904 1.00 52.41 94 ARG A C 1
ATOM 703 O O . ARG A 1 94 ? -3.281 -8.632 -12.487 1.00 52.41 94 ARG A O 1
ATOM 710 N N . ARG A 1 95 ? -1.853 -7.541 -13.871 1.00 44.81 95 ARG A N 1
ATOM 711 C CA . ARG A 1 95 ? -2.833 -7.094 -14.868 1.00 44.81 95 ARG A CA 1
ATOM 712 C C . ARG A 1 95 ? -3.336 -8.276 -15.684 1.00 44.81 95 ARG A C 1
ATOM 714 O O . ARG A 1 95 ? -2.508 -9.178 -15.952 1.00 44.81 95 ARG A O 1
#

Sequence (95 aa):
MFFVGLAGIDGKVDYCGIAKGCSCPGCGGQSPFHVSKQYNCFHLFFLPLKKFHIHYAAVCPQCASIYELGPEKGAQAEAEGVVTISRMDLAPIRR